Protein 3BKS (pdb70)

CATH classification: 3.30.1050.10

Foldseek 3Di:
DFLLVVLQVVLLVVLVPDDLPDDDQFAKEKEFEDDPPDGDWIWICGRNVSDIGTDDHPDCADPVGHNVRHAKYKYAYRVVVSCCSVVVDAPVVCVVVVGMDMDHDPVSRVVVSVVVVVD

Organism: Aedes aegypti (NCBI:txid7159)

Solvent-accessible surface area: 6962 Å² total; per-residue (Å²): 135,12,82,1,62,127,24,39,122,111,18,71,100,52,22,65,150,41,89,125,102,181,74,103,31,60,27,2,0,0,0,19,0,53,71,184,66,132,39,54,47,1,6,0,12,5,29,70,86,13,81,36,40,124,20,102,100,56,41,113,37,21,107,113,15,47,72,151,93,31,53,2,22,0,30,0,56,7,78,16,10,42,51,8,9,37,98,118,40,36,6,43,32,2,37,150,106,65,98,24,80,37,81,67,76,107,123,5,0,61,39,17,23,102,94,36,167,129,128

Radius of gyration: 13.43 Å; Cα contacts (8 Å, |Δi|>4): 173; chains: 1; bounding box: 34×27×31 Å

InterPro domains:
  IPR003033 SCP2 sterol-binding domain [PF02036] (29-108)
  IPR036527 SCP2 sterol-binding domain superfami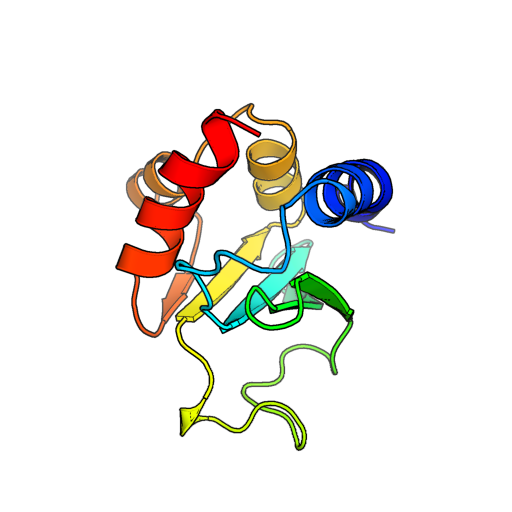ly [G3DSA:3.30.1050.10] (1-120)
  IPR036527 SCP2 sterol-binding domain superfamily [SSF55718] (2-117)

Nearest PDB structures (foldseek):
  3bks-assembly1_A  TM=1.008E+00  e=5.368E-24  Aedes aegypti
  8af2-assembly2_B  TM=8.128E-01  e=1.153E-07  Homo sapiens
  2ksi-assembly1_A  TM=8.494E-01  e=2.513E-07  Aedes aegypti
  2c0l-assembly1_B  TM=7.873E-01  e=2.604E-06  Homo sapiens
  3cnu-assembly1_A-2  TM=6.046E-01  e=5.354E-04  Archaeoglobus fulgidus DSM 4304

Structure (mmCIF, N/CA/C/O backbone):
data_3BKS
#
_entry.id   3BKS
#
_cell.length_a   63.3
_cell.length_b   63.3
_cell.length_c   68.4
_cell.angle_alpha   90.000
_cell.angle_beta   90.000
_cell.angle_gamma   120.000
#
_symmetry.space_group_name_H-M   'P 32 2 1'
#
loop_
_entity.id
_entity.type
_entity.pdbx_description
1 polymer 'Sterol Carrier Protein-2 like-3'
2 non-polymer 'PALMITIC ACID'
3 water water
#
loop_
_atom_site.group_PDB
_atom_site.id
_atom_site.type_symbol
_atom_site.label_atom_id
_atom_site.label_alt_id
_atom_site.label_comp_id
_atom_site.label_asym_id
_atom_site.label_entity_id
_atom_site.label_seq_id
_atom_site.pdbx_PDB_ins_code
_atom_site.Cartn_x
_atom_site.Cartn_y
_atom_site.Cartn_z
_atom_site.occupancy
_atom_site.B_iso_or_equiv
_atom_site.auth_seq_id
_atom_site.auth_comp_id
_atom_site.auth_asym_id
_atom_site.auth_atom_id
_atom_site.pdbx_PDB_model_num
ATOM 1 N N . ALA A 1 8 ? 12.238 2.205 -15.400 1.00 41.30 2 ALA A N 1
ATOM 2 C CA . ALA A 1 8 ? 13.534 2.206 -16.161 1.00 39.84 2 ALA A CA 1
ATOM 3 C C . ALA A 1 8 ? 14.010 3.623 -16.532 1.00 37.58 2 ALA A C 1
ATOM 4 O O . ALA A 1 8 ? 13.452 4.283 -17.438 1.00 39.31 2 ALA A O 1
ATOM 6 N N . LEU A 1 9 ? 15.063 4.062 -15.847 1.00 31.85 3 LEU A N 1
ATOM 7 C CA . LEU A 1 9 ? 15.574 5.416 -15.991 1.00 26.10 3 LEU A CA 1
ATOM 8 C C . LEU A 1 9 ? 16.916 5.401 -16.694 1.00 22.59 3 LEU A C 1
ATOM 9 O O . LEU A 1 9 ? 17.672 4.445 -16.555 1.00 21.47 3 LEU A O 1
ATOM 14 N N . LYS A 1 10 ? 17.211 6.449 -17.456 1.00 19.01 4 LYS A N 1
ATOM 15 C CA . LYS A 1 10 ? 18.549 6.630 -17.997 1.00 17.61 4 LYS A CA 1
ATOM 16 C C . LYS A 1 10 ? 19.566 6.633 -16.871 1.00 16.34 4 LYS A C 1
ATOM 17 O O . LYS A 1 10 ? 20.647 6.077 -17.010 1.00 14.17 4 LYS A O 1
ATOM 23 N N . THR A 1 11 ? 19.210 7.269 -15.754 1.00 14.38 5 THR A N 1
ATOM 24 C CA . THR A 1 11 ? 20.080 7.343 -14.588 1.00 14.61 5 THR A CA 1
ATOM 25 C C . THR A 1 11 ? 20.561 5.955 -14.114 1.00 15.55 5 THR A C 1
ATOM 26 O O . THR A 1 11 ? 21.680 5.817 -13.622 1.00 14.66 5 THR A O 1
ATOM 30 N N . ASP A 1 12 ? 19.716 4.932 -14.249 1.00 17.08 6 ASP A N 1
ATOM 31 C CA . ASP A 1 12 ? 20.106 3.559 -13.881 1.00 18.86 6 ASP A CA 1
ATOM 32 C C . ASP A 1 12 ? 21.340 3.071 -14.630 1.00 18.81 6 ASP A C 1
ATOM 33 O O . ASP A 1 12 ? 22.092 2.230 -14.137 1.00 19.12 6 ASP A O 1
ATOM 38 N N . GLN A 1 13 ? 21.540 3.606 -15.822 1.00 18.61 7 GLN A N 1
ATOM 39 C CA . GLN A 1 13 ? 22.620 3.189 -16.699 1.00 20.47 7 GLN A CA 1
ATOM 40 C C . GLN A 1 13 ? 23.984 3.677 -16.230 1.00 19.58 7 GLN A C 1
ATOM 41 O O . GLN A 1 13 ? 25.010 3.167 -16.686 1.00 19.53 7 GLN A O 1
ATOM 47 N N . ILE A 1 14 ? 23.989 4.684 -15.356 1.00 17.31 8 ILE A N 1
ATOM 48 C CA . ILE A 1 14 ? 25.223 5.359 -14.949 1.00 15.99 8 ILE A CA 1
ATOM 49 C C . ILE A 1 14 ? 25.538 5.157 -13.446 1.00 14.94 8 ILE A C 1
ATOM 50 O O . ILE A 1 14 ? 26.604 5.510 -12.996 1.00 13.91 8 ILE A O 1
ATOM 55 N N . LEU A 1 15 ? 24.627 4.564 -12.684 1.00 15.00 9 LEU A N 1
ATOM 56 C CA . LEU A 1 15 ? 24.861 4.389 -11.247 1.00 17.05 9 LEU A CA 1
ATOM 57 C C . LEU A 1 15 ? 26.132 3.605 -10.893 1.00 16.95 9 LEU A C 1
ATOM 58 O O . LEU A 1 15 ? 26.860 3.999 -9.996 1.00 15.88 9 LEU A O 1
ATOM 63 N N . ASP A 1 16 ? 26.415 2.518 -11.610 1.00 15.90 10 ASP A N 1
ATOM 64 C CA . ASP A 1 16 ? 27.632 1.762 -11.357 1.00 15.72 10 ASP A CA 1
ATOM 65 C C . ASP A 1 16 ? 28.897 2.620 -11.470 1.00 14.81 10 ASP A C 1
ATOM 66 O O . ASP A 1 16 ? 29.799 2.509 -10.639 1.00 13.79 10 ASP A O 1
ATOM 71 N N . LYS A 1 17 ? 28.983 3.454 -12.504 1.00 13.27 11 LYS A N 1
ATOM 72 C CA . LYS A 1 17 ? 30.169 4.286 -12.707 1.00 13.16 11 LYS A CA 1
ATOM 73 C C . LYS A 1 17 ? 30.310 5.324 -11.587 1.00 12.71 11 LYS A C 1
ATOM 74 O O . LYS A 1 17 ? 31.420 5.655 -11.181 1.00 12.46 11 LYS A O 1
ATOM 80 N N . LEU A 1 18 ? 29.189 5.847 -11.098 1.00 12.02 12 LEU A N 1
ATOM 81 C CA . LEU A 1 18 ? 29.233 6.815 -9.992 1.00 11.63 12 LEU A CA 1
ATOM 82 C C . LEU A 1 18 ? 29.680 6.102 -8.707 1.00 11.35 12 LEU A C 1
ATOM 83 O O . LEU A 1 18 ? 30.477 6.647 -7.952 1.00 11.95 12 LEU A O 1
ATOM 88 N N . ASN A 1 19 ? 29.168 4.891 -8.462 1.00 10.24 13 ASN A N 1
ATOM 89 C CA . ASN A 1 19 ? 29.606 4.110 -7.311 1.00 11.70 13 ASN A CA 1
ATOM 90 C C . ASN A 1 19 ? 31.075 3.798 -7.351 1.00 12.58 13 ASN A C 1
ATOM 91 O O . ASN A 1 19 ? 31.750 3.768 -6.325 1.00 13.02 13 ASN A O 1
ATOM 96 N N . GLU A 1 20 ? 31.584 3.612 -8.561 1.00 12.54 14 GLU A N 1
ATOM 97 C CA . GLU A 1 20 ? 32.997 3.408 -8.779 1.00 13.16 14 GLU A CA 1
ATOM 98 C C . GLU A 1 20 ? 33.822 4.594 -8.329 1.00 12.51 14 GLU A C 1
ATOM 99 O O . GLU A 1 20 ? 34.865 4.461 -7.656 1.00 10.76 14 GLU A O 1
ATOM 105 N N . LYS A 1 21 ? 33.379 5.776 -8.731 1.00 11.52 15 LYS A N 1
ATOM 106 C CA . LYS A 1 21 ? 34.111 6.989 -8.382 1.00 11.11 15 LYS A CA 1
ATOM 107 C C . LYS A 1 21 ? 34.047 7.218 -6.864 1.00 11.23 15 LYS A C 1
ATOM 108 O O . LYS A 1 21 ? 35.038 7.583 -6.264 1.00 11.30 15 LYS A O 1
ATOM 114 N N . LEU A 1 22 ? 32.876 7.019 -6.251 1.00 10.78 16 LEU A N 1
ATOM 115 C CA . LEU A 1 22 ? 32.756 7.112 -4.768 1.00 11.14 16 LEU A CA 1
ATOM 116 C C . LEU A 1 22 ? 33.694 6.178 -3.992 1.00 11.84 16 LEU A C 1
ATOM 117 O O . LEU A 1 22 ? 34.264 6.557 -2.962 1.00 11.88 16 LEU A O 1
ATOM 122 N N . ALA A 1 23 ? 33.819 4.948 -4.470 1.00 11.44 17 ALA A N 1
ATOM 123 C CA . ALA A 1 23 ? 34.700 3.968 -3.857 1.00 12.44 17 ALA A CA 1
ATOM 124 C C . ALA A 1 23 ? 36.160 4.392 -3.848 1.00 12.78 17 ALA A C 1
ATOM 125 O O . ALA A 1 23 ? 36.935 3.914 -3.020 1.00 11.48 17 ALA A O 1
ATOM 127 N N . GLN A 1 24 ? 36.545 5.289 -4.758 1.00 13.19 18 GLN A N 1
ATOM 128 C CA . GLN A 1 24 ? 37.942 5.702 -4.865 1.00 14.70 18 GLN A CA 1
ATOM 129 C C . GLN A 1 24 ? 38.292 6.939 -4.056 1.00 16.44 18 GLN A C 1
ATOM 130 O O . GLN A 1 24 ? 39.462 7.320 -3.978 1.00 15.96 18 GLN A O 1
ATOM 136 N N . VAL A 1 25 ? 37.283 7.555 -3.436 1.00 16.42 19 VAL A N 1
ATOM 137 C CA . VAL A 1 25 ? 37.511 8.724 -2.581 1.00 15.55 19 VAL A CA 1
ATOM 138 C C . VAL A 1 25 ? 38.213 8.281 -1.294 1.00 17.76 19 VAL A C 1
ATOM 139 O O . VAL A 1 25 ? 37.795 7.323 -0.645 1.00 17.30 19 VAL A O 1
ATOM 143 N N . ASP A 1 26 ? 39.284 8.983 -0.934 1.00 19.72 20 ASP A N 1
ATOM 144 C CA . ASP A 1 26 ? 39.992 8.730 0.318 1.00 22.51 20 ASP A CA 1
ATOM 145 C C . ASP A 1 26 ? 39.083 9.026 1.514 1.00 23.47 20 ASP A C 1
ATOM 146 O O . ASP A 1 26 ? 38.540 10.114 1.614 1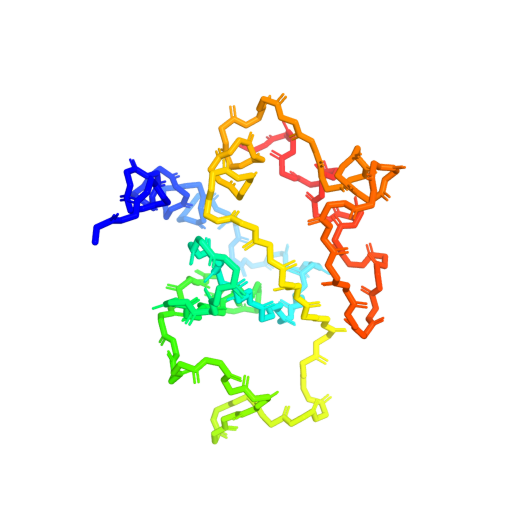.00 24.43 20 ASP A O 1
ATOM 151 N N . ARG A 1 27 ? 38.928 8.061 2.415 1.00 24.19 21 ARG A N 1
ATOM 152 C CA . ARG A 1 27 ? 37.980 8.181 3.525 1.00 25.93 21 ARG A CA 1
ATOM 153 C C . ARG A 1 27 ? 38.469 8.944 4.753 1.00 26.67 21 ARG A C 1
ATOM 154 O O . ARG A 1 27 ? 37.657 9.337 5.597 1.00 27.05 21 ARG A O 1
ATOM 162 N N . SER A 1 28 ? 39.775 9.146 4.873 1.00 27.05 22 SER A N 1
ATOM 163 C CA . SER A 1 28 ? 40.308 9.719 6.107 1.00 27.87 22 SER A CA 1
ATOM 164 C C . SER A 1 28 ? 40.648 11.216 6.042 1.00 27.46 22 SER A C 1
ATOM 165 O O . SER A 1 28 ? 41.085 11.797 7.040 1.00 29.13 22 SER A O 1
ATOM 168 N N . LYS A 1 29 ? 40.464 11.836 4.884 1.00 25.51 23 LYS A N 1
ATOM 169 C CA . LYS A 1 29 ? 40.641 13.278 4.778 1.00 24.65 23 LYS A CA 1
ATOM 170 C C . LYS A 1 29 ? 39.392 13.912 4.161 1.00 22.51 23 LYS A C 1
ATOM 171 O O . LYS A 1 29 ? 39.420 14.333 3.001 1.00 23.03 23 LYS A O 1
ATOM 177 N N . ARG A 1 30 ? 38.315 13.983 4.946 1.00 19.63 24 ARG A N 1
ATOM 178 C CA . ARG A 1 30 ? 36.995 14.415 4.459 1.00 17.52 24 ARG A CA 1
ATOM 179 C C . ARG A 1 30 ? 36.781 15.912 4.610 1.00 17.03 24 ARG A C 1
ATOM 180 O O . ARG A 1 30 ? 36.982 16.472 5.690 1.00 18.66 24 ARG A O 1
ATOM 188 N N . SER A 1 31 ? 36.369 16.571 3.539 1.00 15.23 25 SER A N 1
ATOM 189 C CA . SER A 1 31 ? 36.067 17.995 3.636 1.00 15.28 25 SER A CA 1
ATOM 190 C C . SER A 1 31 ? 34.690 18.395 3.070 1.00 13.68 25 SER A C 1
ATOM 191 O O . SER A 1 31 ? 34.130 19.390 3.488 1.00 15.06 25 SER A O 1
ATOM 194 N N . PHE A 1 32 ? 34.132 17.602 2.160 1.00 10.86 26 PHE A N 1
ATOM 195 C CA . PHE A 1 32 ? 32.888 17.953 1.490 1.00 9.65 26 PHE A CA 1
ATOM 196 C C . PHE A 1 32 ? 31.897 16.878 1.857 1.00 8.57 26 PHE A C 1
ATOM 197 O O . PHE A 1 32 ? 31.959 15.764 1.330 1.00 8.70 26 PHE A O 1
ATOM 205 N N . THR A 1 33 ? 31.012 17.180 2.806 1.00 6.85 27 THR A N 1
ATOM 206 C CA . THR A 1 33 ? 30.229 16.145 3.450 1.00 5.55 27 THR A CA 1
ATOM 207 C C . THR A 1 33 ? 28.713 16.430 3.411 1.00 6.84 27 THR A C 1
ATOM 208 O O . THR A 1 33 ? 27.974 15.964 4.266 1.00 6.91 27 THR A O 1
ATOM 212 N N . VAL A 1 34 ? 28.258 17.180 2.413 1.00 7.29 28 VAL A N 1
ATOM 213 C CA . VAL A 1 34 ? 26.842 17.533 2.299 1.00 7.59 28 VAL A CA 1
ATOM 214 C C . VAL A 1 34 ? 25.938 16.327 2.021 1.00 8.34 28 VAL A C 1
ATOM 215 O O . VAL A 1 34 ? 26.385 15.270 1.522 1.00 7.01 28 VAL A O 1
ATOM 219 N N . ILE A 1 35 ? 24.663 16.482 2.395 1.00 8.66 29 ILE A N 1
ATOM 220 C CA . ILE A 1 35 ? 23.617 15.505 2.122 1.00 8.15 29 ILE A CA 1
ATOM 221 C C . ILE A 1 35 ? 22.680 16.182 1.108 1.00 9.54 29 ILE A C 1
ATOM 222 O O . ILE A 1 35 ? 22.103 17.232 1.405 1.00 7.78 29 ILE A O 1
ATOM 227 N N . LEU A 1 36 ? 22.553 15.598 -0.086 1.00 8.83 30 LEU A N 1
ATOM 228 C CA . LEU A 1 36 ? 21.730 16.177 -1.147 1.00 9.28 30 LEU A CA 1
ATOM 229 C C . LEU A 1 36 ? 20.612 15.220 -1.546 1.00 10.36 30 LEU A C 1
ATOM 230 O O . LEU A 1 36 ? 20.869 14.037 -1.814 1.00 10.81 30 LEU A O 1
ATOM 235 N N . PHE A 1 37 ? 19.372 15.716 -1.559 1.00 9.11 31 PHE A N 1
ATOM 236 C CA . PHE A 1 37 ? 18.235 14.892 -2.019 1.00 9.09 31 PHE A CA 1
ATOM 237 C C . PHE A 1 37 ? 18.045 15.159 -3.518 1.00 8.74 31 PHE A C 1
ATOM 238 O O . PHE A 1 37 ? 18.092 16.298 -3.957 1.00 8.57 31 PHE A O 1
ATOM 246 N N . VAL A 1 38 ? 17.844 14.112 -4.304 1.00 8.34 32 VAL A N 1
ATOM 247 C CA . VAL A 1 38 ? 17.655 14.283 -5.738 1.00 9.59 32 VAL A CA 1
ATOM 248 C C . VAL A 1 38 ? 16.315 13.640 -6.138 1.00 10.20 32 VAL A C 1
ATOM 249 O O . VAL A 1 38 ? 16.116 12.457 -5.937 1.00 9.38 32 VAL A O 1
ATOM 253 N N . HIS A 1 39 ? 15.414 14.433 -6.711 1.00 8.66 33 HIS A N 1
ATOM 254 C CA . HIS A 1 39 ? 14.106 13.931 -7.115 1.00 8.51 33 HIS A CA 1
ATOM 255 C C . HIS A 1 39 ? 14.045 13.896 -8.632 1.00 8.63 33 HIS A C 1
ATOM 256 O O . HIS A 1 39 ? 14.091 14.927 -9.287 1.00 8.15 33 HIS A O 1
ATOM 263 N N . LEU A 1 40 ? 14.020 12.694 -9.180 1.00 8.74 34 LEU A N 1
ATOM 264 C CA . LEU A 1 40 ? 14.133 12.509 -10.618 1.00 9.94 34 LEU A CA 1
ATOM 265 C C . LEU A 1 40 ? 12.770 12.499 -11.289 1.00 10.09 34 LEU A C 1
ATOM 266 O O . LEU A 1 40 ? 11.888 11.736 -10.898 1.00 9.40 34 LEU A O 1
ATOM 271 N N . ARG A 1 41 ? 12.624 13.316 -12.330 1.00 11.01 35 ARG A N 1
ATOM 272 C CA . ARG A 1 41 ? 11.348 13.423 -13.064 1.00 11.53 35 ARG A CA 1
ATOM 273 C C . ARG A 1 41 ? 11.350 12.644 -14.381 1.00 12.85 35 ARG A C 1
ATOM 274 O O . ARG A 1 41 ? 12.366 12.571 -15.079 1.00 10.65 35 ARG A O 1
ATOM 282 N N . GLN A 1 42 ? 10.188 12.091 -14.721 1.00 13.63 36 GLN A N 1
ATOM 283 C CA . GLN A 1 42 ? 9.883 11.636 -16.075 1.00 15.92 36 GLN A CA 1
ATOM 284 C C . GLN A 1 42 ? 8.495 12.154 -16.412 1.00 16.55 36 GLN A C 1
ATOM 285 O O . GLN A 1 42 ? 7.557 11.980 -15.636 1.00 15.30 36 GLN A O 1
ATOM 291 N N . GLU A 1 43 ? 8.383 12.818 -17.553 1.00 18.19 37 GLU A N 1
ATOM 292 C CA . GLU A 1 43 ? 7.126 13.408 -18.005 1.00 20.54 37 GLU A CA 1
ATOM 293 C C . GLU A 1 43 ? 6.486 14.307 -16.956 1.00 19.28 37 GLU A C 1
ATOM 294 O O . GLU A 1 43 ? 5.273 14.327 -16.798 1.00 19.40 37 GLU A O 1
ATOM 300 N N . GLY A 1 44 ? 7.317 15.041 -16.227 1.00 17.98 38 GLY A N 1
ATOM 301 C CA . GLY A 1 44 ? 6.817 16.057 -15.320 1.00 15.79 38 GLY A CA 1
ATOM 302 C C . GLY A 1 44 ? 6.428 15.615 -13.926 1.00 14.94 38 GLY A C 1
ATOM 303 O O . GLY A 1 44 ? 6.015 16.446 -13.119 1.00 16.88 38 GLY A O 1
ATOM 304 N N . LYS A 1 45 ? 6.549 14.331 -13.620 1.00 13.59 39 LYS A N 1
ATOM 305 C CA . LYS A 1 45 ? 6.295 13.868 -12.254 1.00 14.01 39 LYS A CA 1
ATOM 306 C C . LYS A 1 45 ? 7.514 13.189 -11.664 1.00 11.56 39 LYS A C 1
ATOM 307 O O . LYS A 1 45 ? 8.307 12.589 -12.396 1.00 9.75 39 LYS A O 1
ATOM 313 N N . VAL A 1 46 ? 7.658 13.259 -10.343 1.00 9.29 40 VAL A N 1
ATOM 314 C CA . VAL A 1 46 ? 8.796 12.622 -9.711 1.00 9.27 40 VAL A CA 1
ATOM 315 C C . VAL A 1 46 ? 8.563 11.113 -9.771 1.00 9.06 40 VAL A C 1
ATOM 316 O O . VAL A 1 46 ? 7.508 10.645 -9.358 1.00 8.45 40 VAL A O 1
ATOM 320 N N . VAL A 1 47 ? 9.521 10.363 -10.300 1.00 7.99 41 VAL A N 1
ATOM 321 C CA . VAL A 1 47 ? 9.383 8.902 -10.392 1.00 8.08 41 VAL A CA 1
ATOM 322 C C . VAL A 1 47 ? 10.404 8.136 -9.562 1.00 9.38 41 VAL A C 1
ATOM 323 O O . VAL A 1 47 ? 10.207 6.966 -9.304 1.00 8.58 41 VAL A O 1
ATOM 327 N N . ARG A 1 48 ? 11.502 8.790 -9.157 1.00 8.70 42 ARG A N 1
ATOM 328 C CA . ARG A 1 48 ? 12.432 8.171 -8.222 1.00 9.28 42 ARG A CA 1
ATOM 329 C C . ARG A 1 48 ? 13.135 9.220 -7.395 1.00 8.81 42 ARG A C 1
ATOM 330 O O . ARG A 1 48 ? 13.459 10.294 -7.908 1.00 11.08 42 ARG A O 1
ATOM 338 N N . SER A 1 49 ? 13.392 8.932 -6.124 1.00 7.93 43 SER A N 1
ATOM 339 C CA . SER A 1 49 ? 14.194 9.847 -5.317 1.00 7.05 43 SER A CA 1
ATOM 340 C C . SER A 1 49 ? 15.424 9.116 -4.748 1.00 8.13 43 SER A C 1
ATOM 341 O O . SER A 1 49 ? 15.307 7.955 -4.336 1.00 6.77 43 SER A O 1
ATOM 344 N N . VAL A 1 50 ? 16.597 9.775 -4.770 1.00 6.22 44 VAL A N 1
ATOM 345 C CA . VAL A 1 50 ? 17.809 9.199 -4.217 1.00 7.82 44 VAL A CA 1
ATOM 346 C C . VAL A 1 50 ? 18.486 10.245 -3.329 1.00 8.84 44 VAL A C 1
ATOM 347 O O . VAL A 1 50 ? 18.241 11.475 -3.475 1.00 8.95 44 VAL A O 1
ATOM 351 N N . VAL A 1 51 ? 19.298 9.767 -2.392 1.00 8.03 45 VAL A N 1
ATOM 352 C CA . VAL A 1 51 ? 20.131 10.657 -1.595 1.00 8.38 45 VAL A CA 1
ATOM 353 C C . VAL A 1 51 ? 21.558 10.502 -2.065 1.00 9.38 45 VAL A C 1
ATOM 354 O O . VAL A 1 51 ? 22.055 9.362 -2.217 1.00 7.48 45 VAL A O 1
ATOM 361 N N . LEU A 1 52 ? 22.215 11.636 -2.316 1.00 7.20 46 LEU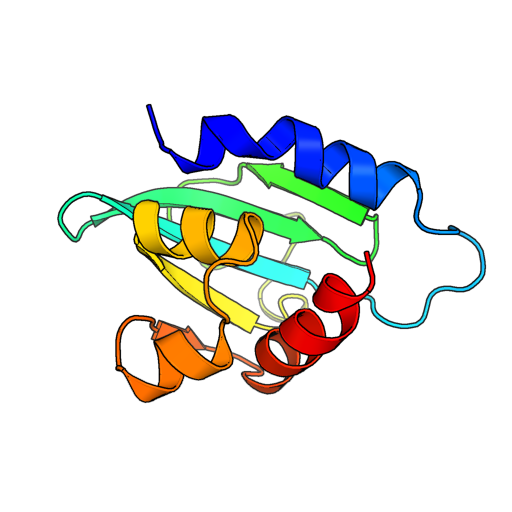 A N 1
ATOM 362 C CA . LEU A 1 52 ? 23.666 11.642 -2.491 1.00 8.27 46 LEU A CA 1
ATOM 363 C C . LEU A 1 52 ? 24.266 11.978 -1.131 1.00 8.10 46 LEU A C 1
ATOM 364 O O . LEU A 1 52 ? 24.175 13.111 -0.678 1.00 8.74 46 LEU A O 1
ATOM 369 N N . ASP A 1 53 ? 24.846 10.980 -0.469 1.00 7.97 47 ASP A N 1
ATOM 370 C CA . ASP A 1 53 ? 25.295 11.145 0.895 1.00 7.96 47 ASP A CA 1
ATOM 371 C C . ASP A 1 53 ? 26.820 11.249 0.865 1.00 8.92 47 ASP A C 1
ATOM 372 O O . ASP A 1 53 ? 27.512 10.242 0.772 1.00 8.03 47 ASP A O 1
ATOM 377 N N . PHE A 1 54 ? 27.347 12.468 0.911 1.00 8.88 48 PHE A N 1
ATOM 378 C CA . PHE A 1 54 ? 28.789 12.654 0.898 1.00 10.09 48 PHE A CA 1
ATOM 379 C C . PHE A 1 54 ? 29.467 12.511 2.271 1.00 10.95 48 PHE A C 1
ATOM 380 O O . PHE A 1 54 ? 30.694 12.505 2.368 1.00 12.29 48 PHE A O 1
ATOM 388 N N . ASN A 1 55 ? 28.677 12.348 3.318 1.00 11.32 49 ASN A N 1
ATOM 389 C CA . ASN A 1 55 ? 29.254 11.990 4.603 1.00 12.05 49 ASN A CA 1
ATOM 390 C C . ASN A 1 55 ? 29.727 10.525 4.597 1.00 12.09 49 ASN A C 1
ATOM 391 O O . ASN A 1 55 ? 30.899 10.234 4.844 1.00 11.86 49 ASN A O 1
ATOM 396 N N . ASP A 1 56 ? 28.817 9.613 4.272 1.00 12.63 50 ASP A N 1
ATOM 397 C CA . ASP A 1 56 ? 29.126 8.180 4.177 1.00 12.27 50 ASP A CA 1
ATOM 398 C C . ASP A 1 56 ? 29.583 7.754 2.779 1.00 11.92 50 ASP A C 1
ATOM 399 O O . ASP A 1 56 ? 29.964 6.598 2.573 1.00 11.54 50 ASP A O 1
ATOM 404 N N . LEU A 1 57 ? 29.504 8.665 1.820 1.00 9.87 51 LEU A N 1
ATOM 405 C CA . LEU A 1 57 ? 29.923 8.393 0.450 1.00 10.88 51 LEU A CA 1
ATOM 406 C C . LEU A 1 57 ? 29.109 7.259 -0.164 1.00 11.75 51 LEU A C 1
ATOM 407 O O . LEU A 1 57 ? 29.636 6.189 -0.539 1.00 9.30 51 LEU A O 1
ATOM 412 N N . LYS A 1 58 ? 27.817 7.504 -0.292 1.00 11.25 52 LYS A N 1
ATOM 413 C CA . LYS A 1 58 ? 26.947 6.513 -0.889 1.00 12.38 52 LYS A CA 1
ATOM 414 C C . LYS A 1 58 ? 25.766 7.196 -1.558 1.00 10.86 52 LYS A C 1
ATOM 415 O O . LYS A 1 58 ? 25.393 8.315 -1.227 1.00 8.60 52 LYS A O 1
ATOM 421 N N . ILE A 1 59 ? 25.184 6.494 -2.501 1.00 10.71 53 ILE A N 1
ATOM 422 C CA . ILE A 1 59 ? 23.983 6.944 -3.153 1.00 11.96 53 ILE A CA 1
ATOM 423 C C . ILE A 1 59 ? 22.972 5.876 -2.805 1.00 13.22 53 ILE A C 1
ATOM 424 O O . ILE A 1 59 ? 23.238 4.682 -2.995 1.00 12.63 53 ILE A O 1
ATOM 429 N N . SER A 1 60 ? 21.836 6.272 -2.252 1.00 12.65 54 SER A N 1
ATOM 430 C CA . SER A 1 60 ? 20.822 5.276 -1.969 1.00 14.60 54 SER A CA 1
ATOM 431 C C . SER A 1 60 ? 19.411 5.770 -2.300 1.00 14.73 54 SER A C 1
ATOM 432 O O . SER A 1 60 ? 19.129 6.968 -2.257 1.00 13.40 54 SER A O 1
ATOM 435 N N . GLU A 1 61 ? 18.551 4.845 -2.706 1.00 14.18 55 GLU A N 1
ATOM 436 C CA . GLU A 1 61 ? 17.186 5.185 -3.013 1.00 15.37 55 GLU A CA 1
ATOM 437 C C . GLU A 1 61 ? 16.417 5.496 -1.728 1.00 14.46 55 GLU A C 1
ATOM 438 O O . GLU A 1 61 ? 16.638 4.857 -0.705 1.00 13.25 55 GLU A O 1
ATOM 444 N N . ILE A 1 62 ? 15.533 6.493 -1.773 1.00 11.83 56 ILE A N 1
ATOM 445 C CA . ILE A 1 62 ? 14.680 6.792 -0.630 1.00 10.65 56 ILE A CA 1
ATOM 446 C C . ILE A 1 62 ? 13.232 6.762 -1.052 1.00 10.47 56 ILE A C 1
ATOM 447 O O . ILE A 1 62 ? 12.935 6.579 -2.229 1.00 10.99 56 ILE A O 1
ATOM 452 N N . GLU A 1 63 ? 12.334 6.947 -0.091 1.00 10.99 57 GLU A N 1
ATOM 453 C CA . GLU A 1 63 ? 10.929 6.950 -0.384 1.00 12.48 57 GLU A CA 1
ATOM 454 C C . GLU A 1 63 ? 10.648 8.024 -1.430 1.00 12.23 57 GLU A C 1
ATOM 455 O O . GLU A 1 63 ? 11.274 9.087 -1.449 1.00 12.43 57 GLU A O 1
ATOM 466 N N . LEU A 1 64 ? 9.713 7.738 -2.313 1.00 12.23 58 LEU A N 1
ATOM 467 C CA . LEU A 1 64 ? 9.439 8.598 -3.454 1.00 12.96 58 LEU A CA 1
ATOM 468 C C . LEU A 1 64 ? 9.000 10.023 -3.097 1.00 13.05 58 LEU A C 1
ATOM 469 O O . LEU A 1 64 ? 7.987 10.233 -2.423 1.00 12.52 58 LEU A O 1
ATOM 474 N N . ALA A 1 65 ? 9.764 10.997 -3.574 1.00 11.75 59 ALA A N 1
ATOM 475 C CA . ALA A 1 65 ? 9.395 12.390 -3.463 1.00 12.05 59 ALA A CA 1
ATOM 476 C C . ALA A 1 65 ? 9.425 12.974 -2.050 1.00 12.09 59 ALA A C 1
ATOM 477 O O . ALA A 1 65 ? 8.951 14.105 -1.861 1.00 13.22 59 ALA A O 1
ATOM 479 N N . VAL A 1 66 ? 10.001 12.269 -1.077 1.00 10.50 60 VAL A N 1
ATOM 480 C CA . VAL A 1 66 ? 9.890 12.739 0.308 1.00 11.39 60 VAL A CA 1
ATOM 481 C C . VAL A 1 66 ? 10.852 13.857 0.654 1.00 11.14 60 VAL A C 1
ATOM 482 O O . VAL A 1 66 ? 11.966 13.964 0.116 1.00 11.11 60 VAL A O 1
ATOM 486 N N . THR A 1 67 ? 10.426 14.666 1.606 1.00 11.10 61 THR A N 1
ATOM 487 C CA . THR A 1 67 ? 11.151 15.870 1.993 1.00 12.78 61 THR A CA 1
ATOM 488 C C . THR A 1 67 ? 12.250 15.579 3.031 1.00 13.25 61 THR A C 1
ATOM 489 O O . THR A 1 67 ? 13.209 16.311 3.122 1.00 13.62 61 THR A O 1
ATOM 493 N N . SER A 1 68 ? 12.095 14.503 3.797 1.00 12.35 62 SER A N 1
ATOM 494 C CA . SER A 1 68 ? 13.051 14.109 4.829 1.00 13.10 62 SER A CA 1
ATOM 495 C C . SER A 1 68 ? 12.664 12.680 5.226 1.00 13.22 62 SER A C 1
ATOM 496 O O . SER A 1 68 ? 11.582 12.213 4.859 1.00 11.02 62 SER A O 1
ATOM 499 N N . THR A 1 69 ? 13.560 11.984 5.920 1.00 12.66 63 THR A N 1
ATOM 500 C CA . THR A 1 69 ? 13.334 10.605 6.323 1.00 13.14 63 THR A CA 1
ATOM 501 C C . THR A 1 69 ? 13.816 10.455 7.772 1.00 14.44 63 THR A C 1
ATOM 502 O O . THR A 1 69 ? 14.356 11.387 8.356 1.00 12.68 63 THR A O 1
ATOM 506 N N . ALA A 1 70 ? 13.639 9.269 8.350 1.00 16.31 64 ALA A N 1
ATOM 507 C CA . ALA A 1 70 ? 14.103 9.052 9.718 1.00 17.14 64 ALA A CA 1
ATOM 508 C C . ALA A 1 70 ? 15.612 9.193 9.782 1.00 16.78 64 ALA A C 1
ATOM 509 O O . ALA A 1 70 ? 16.125 9.758 10.750 1.00 17.79 64 ALA A O 1
ATOM 511 N N . ASP A 1 71 ? 16.324 8.692 8.767 1.00 15.78 65 ASP A N 1
ATOM 512 C CA . ASP A 1 71 ? 17.793 8.788 8.733 1.00 15.29 65 ASP A CA 1
ATOM 513 C C . ASP A 1 71 ? 18.278 10.192 8.373 1.00 13.72 65 ASP A C 1
ATOM 514 O O . ASP A 1 71 ? 19.350 10.616 8.802 1.00 12.64 65 ASP A O 1
ATOM 519 N N . TYR A 1 72 ? 17.512 10.910 7.548 1.00 10.42 66 TYR A N 1
ATOM 520 C CA . TYR A 1 72 ? 17.936 12.247 7.144 1.00 9.55 66 TYR A CA 1
ATOM 521 C C . TYR A 1 72 ? 16.823 13.220 7.463 1.00 10.40 66 TYR A C 1
ATOM 522 O O . TYR A 1 72 ? 16.044 13.538 6.594 1.00 10.50 66 TYR A O 1
ATOM 531 N N . PRO A 1 73 ? 16.726 13.680 8.720 1.00 11.01 67 PRO A N 1
ATOM 532 C CA . PRO A 1 73 ? 15.677 14.662 9.027 1.00 10.20 67 PRO A CA 1
ATOM 533 C C . PRO A 1 73 ? 15.932 16.020 8.368 1.00 8.23 67 PRO A C 1
ATOM 534 O O . PRO A 1 73 ? 17.055 16.293 7.932 1.00 7.53 67 PRO A O 1
ATOM 538 N N . ALA A 1 74 ? 14.917 16.877 8.357 1.00 5.41 68 ALA A N 1
ATOM 539 C CA . ALA A 1 74 ? 14.993 18.147 7.621 1.00 6.55 68 ALA A CA 1
ATOM 540 C C . ALA A 1 74 ? 16.245 18.928 7.931 1.00 4.51 68 ALA A C 1
ATOM 541 O O . ALA A 1 74 ? 16.885 19.454 7.026 1.00 4.57 68 ALA A O 1
ATOM 543 N N . GLU A 1 75 ? 16.602 19.026 9.206 1.00 5.13 69 GLU A N 1
ATOM 544 C CA . GLU A 1 75 ? 17.727 19.895 9.601 1.00 7.64 69 GLU A CA 1
ATOM 545 C C . GLU A 1 75 ? 19.088 19.380 9.110 1.00 7.37 69 GLU A C 1
ATOM 546 O O . GLU A 1 75 ? 20.104 20.091 9.118 1.00 6.10 69 GLU A O 1
ATOM 552 N N . ARG A 1 76 ? 19.095 18.141 8.653 1.00 8.58 70 ARG A N 1
ATOM 553 C CA . ARG A 1 76 ? 20.327 17.512 8.199 1.00 9.63 70 ARG A CA 1
ATOM 554 C C . ARG A 1 76 ? 20.529 17.652 6.663 1.00 9.74 70 ARG A C 1
ATOM 555 O O . ARG A 1 76 ? 21.646 17.535 6.158 1.00 10.70 70 ARG A O 1
ATOM 563 N N . ILE A 1 77 ? 19.458 17.901 5.922 1.00 7.68 71 ILE A N 1
ATOM 564 C CA . ILE A 1 77 ? 19.568 17.971 4.465 1.00 6.73 71 ILE A CA 1
ATOM 565 C C . ILE A 1 77 ? 20.094 19.327 4.016 1.00 7.88 71 ILE A C 1
ATOM 566 O O . ILE A 1 77 ? 19.526 20.367 4.354 1.00 8.94 71 ILE A O 1
ATOM 571 N N . ASP A 1 78 ? 21.169 19.316 3.232 1.00 6.40 72 ASP A N 1
ATOM 572 C CA . ASP A 1 78 ? 21.794 20.560 2.805 1.00 6.83 72 ASP A CA 1
ATOM 573 C C . ASP A 1 78 ? 21.103 21.226 1.617 1.00 7.07 72 ASP A C 1
ATOM 574 O O . ASP A 1 78 ? 20.980 22.443 1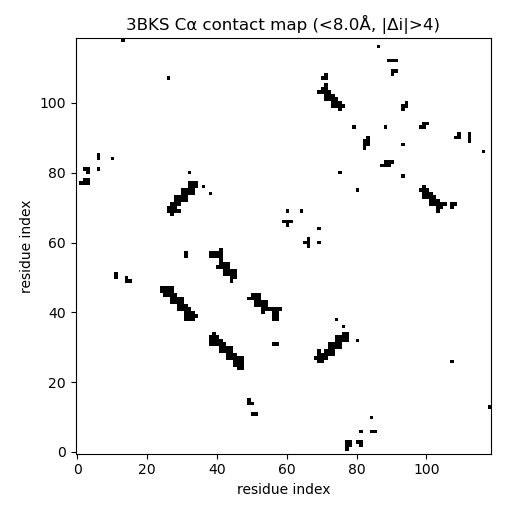.572 1.00 7.48 72 ASP A O 1
ATOM 579 N N . ALA A 1 79 ? 20.647 20.427 0.668 1.00 6.14 73 ALA A N 1
ATOM 580 C CA . ALA A 1 79 ? 19.984 20.973 -0.529 1.00 7.54 73 ALA A CA 1
ATOM 581 C C . ALA A 1 79 ? 19.223 19.851 -1.215 1.00 7.52 73 ALA A C 1
ATOM 582 O O . ALA A 1 79 ? 19.538 18.677 -1.008 1.00 7.57 73 ALA A O 1
ATOM 584 N N . SER A 1 80 ? 18.210 20.211 -1.993 1.00 7.86 74 SER A N 1
ATOM 585 C CA . SER A 1 80 ? 17.394 19.210 -2.720 1.00 9.33 74 SER A CA 1
ATOM 586 C C . SER A 1 80 ? 17.232 19.715 -4.143 1.00 9.10 74 SER A C 1
ATOM 587 O O . SER A 1 80 ? 17.126 20.923 -4.340 1.00 9.09 74 SER A O 1
ATOM 5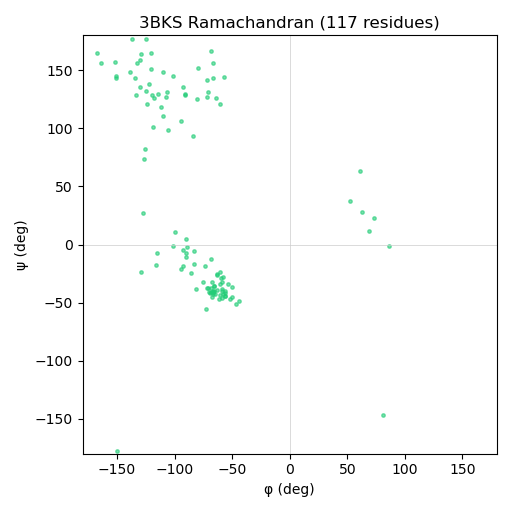90 N N . ILE A 1 81 ? 17.235 18.809 -5.123 1.00 8.39 75 ILE A N 1
ATOM 591 C CA . ILE A 1 81 ? 17.055 19.210 -6.509 1.00 7.75 75 ILE A CA 1
ATOM 592 C C . ILE A 1 81 ? 15.979 18.341 -7.156 1.00 7.97 75 ILE A C 1
ATOM 593 O O . ILE A 1 81 ? 15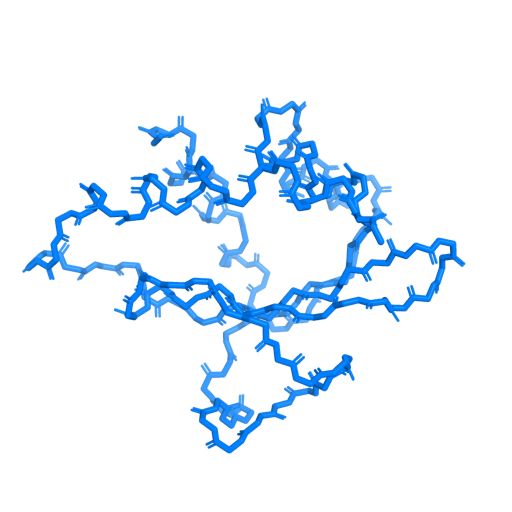.911 17.119 -6.938 1.00 6.71 75 ILE A O 1
ATOM 598 N N . THR A 1 82 ? 15.087 18.985 -7.904 1.00 6.35 76 THR A N 1
ATOM 599 C CA . THR A 1 82 ? 14.141 18.238 -8.721 1.00 6.92 76 THR A CA 1
ATOM 600 C C . THR A 1 82 ? 14.655 18.460 -10.126 1.00 7.15 76 THR A C 1
ATOM 601 O O . THR A 1 82 ? 14.895 19.615 -10.526 1.00 7.34 76 THR A O 1
ATOM 605 N N . ILE A 1 83 ? 14.871 17.362 -10.850 1.00 7.59 77 ILE A N 1
ATOM 606 C CA . ILE A 1 83 ? 15.594 17.395 -12.126 1.00 7.39 77 ILE A CA 1
ATOM 607 C C . ILE A 1 83 ? 15.066 16.257 -13.001 1.00 8.53 77 ILE A C 1
ATOM 608 O O . ILE A 1 83 ? 14.703 15.198 -12.465 1.00 10.30 77 ILE A O 1
ATOM 613 N N . ASP A 1 84 ? 14.986 16.458 -14.328 1.00 6.78 78 ASP A N 1
ATOM 614 C CA . ASP A 1 84 ? 14.551 15.376 -15.200 1.00 7.06 78 ASP A CA 1
ATOM 615 C C . ASP A 1 84 ? 15.596 14.282 -15.185 1.00 6.17 78 ASP A C 1
ATOM 616 O O . ASP A 1 84 ? 16.791 14.557 -15.145 1.00 6.66 78 ASP A O 1
ATOM 621 N N . ASP A 1 85 ? 15.142 13.052 -15.229 1.00 5.08 79 ASP A N 1
ATOM 622 C CA . ASP A 1 85 ? 16.025 11.890 -15.380 1.00 7.97 79 ASP A CA 1
ATOM 623 C C . ASP A 1 85 ? 17.096 12.123 -16.455 1.00 8.41 79 ASP A C 1
ATOM 624 O O . ASP A 1 85 ? 18.278 11.914 -16.205 1.00 7.36 79 ASP A O 1
ATOM 629 N N . ASN A 1 86 ? 16.704 12.597 -17.643 1.00 9.69 80 ASN A N 1
ATOM 630 C CA . ASN A 1 86 ? 17.685 12.741 -18.741 1.00 10.27 80 ASN A CA 1
ATOM 631 C C . ASN A 1 86 ? 18.737 13.770 -18.441 1.00 9.77 80 ASN A C 1
ATOM 632 O O . ASN A 1 86 ? 19.901 13.608 -18.827 1.00 11.32 80 ASN A O 1
ATOM 641 N N . ASP A 1 87 ? 18.339 14.842 -17.753 1.00 7.58 81 ASP A N 1
ATOM 642 C CA . ASP A 1 87 ? 19.268 15.912 -17.423 1.00 7.41 81 ASP A CA 1
ATOM 643 C C . ASP A 1 87 ? 20.266 15.466 -16.353 1.00 6.74 81 ASP A C 1
ATOM 644 O O . ASP A 1 87 ? 21.413 15.858 -16.381 1.00 7.81 81 ASP A O 1
ATOM 649 N N . PHE A 1 88 ? 19.803 14.675 -15.397 1.00 6.35 82 PHE A N 1
A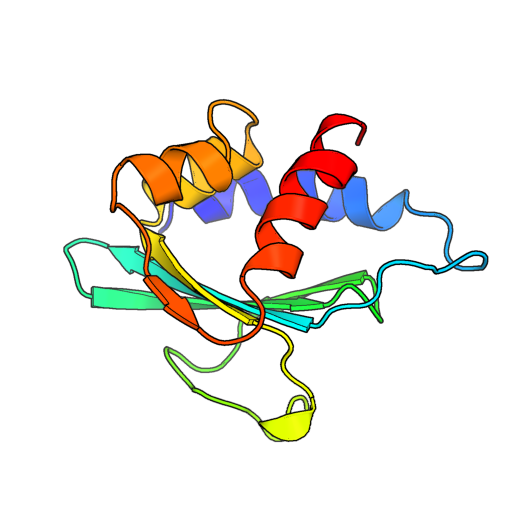TOM 650 C CA . PHE A 1 88 ? 20.690 14.153 -14.378 1.00 7.90 82 PHE A CA 1
ATOM 651 C C . PHE A 1 88 ? 21.713 13.207 -15.036 1.00 7.66 82 PHE A C 1
ATOM 652 O O . PHE A 1 88 ? 22.883 13.248 -14.734 1.00 8.33 82 PHE A O 1
ATOM 660 N N . TYR A 1 89 ? 21.253 12.369 -15.955 1.00 7.98 83 TYR A N 1
ATOM 661 C CA . TYR A 1 89 ? 22.171 11.502 -16.698 1.00 9.71 83 TYR A CA 1
ATOM 662 C C . TYR A 1 89 ? 23.226 12.323 -17.473 1.00 7.62 83 TYR A C 1
ATOM 663 O O . TYR A 1 89 ? 24.381 11.954 -17.528 1.00 7.31 83 TYR A O 1
ATOM 672 N N . LEU A 1 90 ? 22.837 13.461 -18.039 1.00 7.17 84 LEU A N 1
ATOM 673 C CA . LEU A 1 90 ? 23.796 14.304 -18.756 1.00 6.95 84 LEU A CA 1
ATOM 674 C C . LEU A 1 90 ? 24.824 14.948 -17.830 1.00 6.51 84 LEU A C 1
ATOM 675 O O . LEU A 1 90 ? 25.974 15.153 -18.214 1.00 5.95 84 LEU A O 1
ATOM 680 N N . VAL A 1 91 ? 24.404 15.346 -16.634 1.00 6.85 85 VAL A N 1
ATOM 681 C CA . VAL A 1 91 ? 25.384 15.875 -15.679 1.00 6.71 85 VAL A CA 1
ATOM 682 C C . VAL A 1 91 ? 26.350 14.778 -15.222 1.00 6.07 85 VAL A C 1
ATOM 683 O O . VAL A 1 91 ? 27.561 14.997 -15.122 1.00 7.41 85 VAL A O 1
ATOM 687 N N . ALA A 1 92 ? 25.794 13.621 -14.907 1.00 7.16 86 ALA A N 1
ATOM 688 C CA . ALA A 1 92 ? 26.566 12.452 -14.443 1.00 7.74 86 ALA A CA 1
ATOM 689 C C . ALA A 1 92 ? 27.548 11.931 -15.505 1.00 7.66 86 ALA A C 1
ATOM 690 O O . ALA A 1 92 ? 28.557 11.353 -15.158 1.00 8.57 86 ALA A O 1
ATOM 692 N N . THR A 1 93 ? 27.263 12.172 -16.784 1.00 7.94 87 THR A N 1
ATOM 693 C CA . THR A 1 93 ? 28.176 11.779 -17.867 1.00 8.30 87 THR A CA 1
ATOM 694 C C . THR A 1 93 ? 29.033 12.956 -18.371 1.00 9.92 87 THR A C 1
ATOM 695 O O . THR A 1 93 ? 29.733 12.845 -19.387 1.00 7.70 87 THR A O 1
ATOM 699 N N . LYS A 1 94 ? 28.999 14.063 -17.622 1.00 9.08 88 LYS A N 1
ATOM 700 C CA . LYS A 1 94 ? 29.842 15.242 -17.877 1.00 8.96 88 LYS A CA 1
ATOM 701 C C . LYS A 1 94 ? 29.574 15.909 -19.207 1.00 9.47 88 LYS A C 1
ATOM 702 O O . LYS A 1 94 ? 30.470 16.543 -19.812 1.00 8.07 88 LYS A O 1
ATOM 708 N N . GLU A 1 95 ? 28.334 15.759 -19.661 1.00 9.61 89 GLU A N 1
ATOM 709 C CA . GLU A 1 95 ? 27.889 16.411 -20.869 1.00 11.53 89 GLU A CA 1
ATOM 710 C C . GLU A 1 95 ? 27.240 17.775 -20.588 1.00 11.13 89 GLU A C 1
ATOM 711 O O . GLU A 1 95 ? 27.157 18.596 -21.465 1.00 9.63 89 GLU A O 1
ATOM 717 N N . THR A 1 96 ? 26.824 18.021 -19.346 1.00 11.25 90 THR A N 1
ATOM 718 C CA . THR A 1 96 ? 26.416 19.379 -18.939 1.00 10.99 90 THR A CA 1
ATOM 719 C C . THR A 1 96 ? 26.707 19.551 -17.454 1.00 10.92 90 THR A C 1
ATOM 720 O O . THR A 1 96 ? 27.253 18.657 -16.854 1.00 10.11 90 THR A O 1
ATOM 724 N N . SER A 1 97 ? 26.365 20.701 -16.867 1.00 10.86 91 SER A N 1
ATOM 725 C CA . SER A 1 97 ? 26.651 20.952 -15.468 1.00 10.07 91 SER A CA 1
ATOM 726 C C . SER A 1 97 ? 25.385 21.423 -14.776 1.00 11.04 91 SER A C 1
ATOM 727 O O . SER A 1 97 ? 24.406 21.824 -15.441 1.00 9.56 91 SER A O 1
ATOM 730 N N . PHE A 1 98 ? 25.407 21.380 -13.443 1.00 10.15 92 PHE A N 1
ATOM 731 C CA . PHE A 1 98 ? 24.290 21.920 -12.654 1.00 11.06 92 PHE A CA 1
ATOM 732 C C . PHE A 1 98 ? 24.137 23.407 -12.953 1.00 10.65 92 PHE A C 1
ATOM 733 O O . PHE A 1 98 ? 23.037 23.855 -13.173 1.00 10.31 92 PHE A O 1
ATOM 741 N N . ALA A 1 99 ? 25.255 24.142 -13.007 1.00 10.76 93 ALA A N 1
ATOM 742 C CA . ALA A 1 99 ? 25.265 25.575 -13.360 1.00 10.63 93 ALA A CA 1
ATOM 743 C C . ALA A 1 99 ? 24.526 25.878 -14.656 1.00 11.48 93 ALA A C 1
ATOM 744 O O . ALA A 1 99 ? 23.707 26.798 -14.704 1.00 10.85 93 ALA A O 1
ATOM 746 N N . ALA A 1 100 ? 24.794 25.099 -15.705 1.00 9.98 94 ALA A N 1
ATOM 747 C CA . ALA A 1 100 ? 24.122 25.305 -16.982 1.00 10.39 94 ALA A CA 1
ATOM 748 C C . ALA A 1 100 ? 22.632 25.019 -16.899 1.00 10.42 94 ALA A C 1
ATOM 749 O O . ALA A 1 100 ? 21.825 25.729 -17.488 1.00 9.67 94 ALA A O 1
ATOM 751 N N . LEU A 1 101 ? 22.259 23.971 -16.168 1.00 10.06 95 LEU A N 1
ATOM 752 C CA . LEU A 1 101 ? 20.849 23.617 -16.039 1.00 9.93 95 LEU A CA 1
ATOM 753 C C . LEU A 1 101 ? 20.101 24.712 -15.253 1.00 10.63 95 LEU A C 1
ATOM 754 O O . LEU A 1 101 ? 18.972 25.083 -15.590 1.00 10.82 95 LEU A O 1
ATOM 759 N N . ILE A 1 102 ? 20.734 25.225 -14.202 1.00 9.93 96 ILE A N 1
ATOM 760 C CA . ILE A 1 102 ? 20.180 26.407 -13.507 1.00 11.07 96 ILE A CA 1
ATOM 761 C C . ILE A 1 102 ? 20.022 27.621 -14.423 1.00 10.68 96 ILE A C 1
ATOM 762 O O . ILE A 1 102 ? 18.959 28.269 -14.442 1.00 10.12 96 ILE A O 1
ATOM 767 N N . GLU A 1 103 ? 21.046 27.914 -15.220 1.00 11.15 97 GLU A N 1
ATOM 768 C CA . GLU A 1 103 ? 20.935 29.044 -16.149 1.00 13.07 97 GLU A CA 1
ATOM 769 C C . GLU A 1 103 ? 19.772 28.906 -17.124 1.00 12.73 97 GLU A C 1
ATOM 770 O O . GLU A 1 103 ? 19.163 29.898 -17.507 1.00 11.59 97 GLU A O 1
ATOM 776 N N . GLN A 1 104 ? 19.452 27.667 -17.492 1.00 11.92 98 GLN A N 1
ATOM 777 C CA . GLN A 1 104 ? 18.400 27.375 -18.442 1.00 12.20 98 GLN A CA 1
ATOM 778 C C . GLN A 1 104 ? 17.020 27.191 -17.796 1.00 11.05 98 GLN A C 1
ATOM 779 O O . GLN A 1 104 ? 16.047 26.967 -18.490 1.00 10.89 98 GLN A O 1
ATOM 785 N N . GLY A 1 105 ? 16.935 27.271 -16.473 1.00 10.22 99 GLY A N 1
ATOM 786 C CA . GLY A 1 105 ? 15.666 27.084 -15.776 1.00 8.14 99 GLY A CA 1
ATOM 787 C C . GLY A 1 105 ? 15.150 25.662 -15.724 1.00 8.66 99 GLY A C 1
ATOM 788 O O . GLY A 1 105 ? 13.950 25.447 -15.543 1.00 9.27 99 GLY A O 1
ATOM 789 N N . LYS A 1 106 ? 16.034 24.677 -15.871 1.00 7.04 100 LYS A N 1
ATOM 790 C CA . LYS A 1 106 ? 15.580 23.295 -16.050 1.00 7.66 100 LYS A CA 1
ATOM 791 C C . LYS A 1 106 ? 15.403 22.511 -14.753 1.00 6.58 100 LYS A C 1
ATOM 792 O O . LYS A 1 106 ? 14.858 21.412 -14.758 1.00 7.20 100 LYS A O 1
ATOM 798 N N . VAL A 1 107 ? 15.872 23.073 -13.652 1.00 6.35 101 VAL A N 1
ATOM 799 C CA . VAL A 1 107 ? 15.850 22.369 -12.362 1.00 7.82 101 VAL A CA 1
ATOM 800 C C . VAL A 1 107 ? 15.239 23.263 -11.270 1.00 8.11 101 VAL A C 1
ATOM 801 O O . VAL A 1 107 ? 15.218 24.488 -11.407 1.00 7.63 101 VAL A O 1
ATOM 805 N N . ASP A 1 108 ? 14.750 22.641 -10.195 1.00 7.26 102 ASP A N 1
ATOM 806 C CA . ASP A 1 108 ? 14.329 23.367 -9.011 1.00 7.52 102 ASP A CA 1
ATOM 807 C C . ASP A 1 108 ? 15.272 22.988 -7.866 1.00 8.56 102 ASP A C 1
ATOM 808 O O . ASP A 1 108 ? 15.514 21.819 -7.620 1.00 9.57 102 ASP A O 1
ATOM 813 N N . ILE A 1 109 ? 15.825 23.965 -7.159 1.00 6.30 103 ILE A N 1
ATOM 814 C CA . ILE A 1 109 ? 16.737 23.654 -6.062 1.00 7.71 103 ILE A CA 1
ATOM 815 C C . ILE A 1 109 ? 16.217 24.344 -4.802 1.00 8.95 103 ILE A C 1
ATOM 816 O O . ILE A 1 109 ? 15.826 25.535 -4.835 1.00 7.04 103 ILE A O 1
ATOM 821 N N . THR A 1 110 ? 16.158 23.601 -3.710 1.00 7.06 104 THR A N 1
ATOM 822 C CA . THR A 1 110 ? 15.872 24.251 -2.429 1.00 8.23 104 THR A CA 1
ATOM 823 C C . THR A 1 110 ? 17.051 23.980 -1.520 1.00 8.44 104 THR A C 1
ATOM 824 O O . THR A 1 110 ? 17.872 23.100 -1.815 1.00 8.10 104 THR A O 1
ATOM 828 N N . GLY A 1 111 ? 17.148 24.733 -0.426 1.00 7.13 105 GLY A N 1
ATOM 829 C CA . GLY A 1 111 ? 18.298 24.629 0.440 1.00 7.27 105 GLY A CA 1
ATOM 830 C C . GLY A 1 111 ? 19.475 25.434 -0.113 1.00 9.24 105 GLY A C 1
ATOM 831 O O . GLY A 1 111 ? 19.295 26.494 -0.751 1.00 9.24 105 GLY A O 1
ATOM 832 N N . ASN A 1 112 ? 20.675 24.929 0.130 1.00 5.72 106 ASN A N 1
ATOM 833 C CA . ASN A 1 112 ? 21.889 25.601 -0.267 1.00 8.15 106 ASN A CA 1
ATOM 834 C C . ASN A 1 112 ? 22.266 25.314 -1.727 1.00 7.81 106 ASN A C 1
ATOM 835 O O . ASN A 1 112 ? 22.932 24.318 -2.010 1.00 7.31 106 ASN A O 1
ATOM 840 N N . LYS A 1 113 ? 21.839 26.189 -2.627 1.00 6.90 107 LYS A N 1
ATOM 841 C CA . LYS A 1 113 ? 22.190 26.105 -4.037 1.00 10.03 107 LYS A CA 1
ATOM 842 C C . LYS A 1 113 ? 23.703 25.945 -4.280 1.00 9.90 107 LYS A C 1
ATOM 843 O O . LYS A 1 113 ? 24.100 25.248 -5.214 1.00 7.86 107 LYS A O 1
ATOM 849 N N . GLN A 1 114 ? 24.531 26.600 -3.454 1.00 10.18 108 GLN A N 1
ATOM 850 C CA . GLN A 1 114 ? 26.005 26.566 -3.610 1.00 12.35 108 GLN A CA 1
ATOM 851 C C . GLN A 1 114 ? 26.579 25.146 -3.509 1.00 10.24 108 GLN A C 1
ATOM 852 O O . GLN A 1 114 ? 27.608 24.845 -4.113 1.00 8.68 108 GLN A O 1
ATOM 858 N N . ALA A 1 115 ? 25.913 24.266 -2.755 1.00 8.85 109 ALA A N 1
ATOM 859 C CA . ALA A 1 115 ? 26.347 22.870 -2.665 1.00 9.14 109 ALA A CA 1
ATOM 860 C C . ALA A 1 115 ? 26.369 22.183 -4.052 1.00 9.66 109 ALA A C 1
ATOM 861 O O . ALA A 1 115 ? 27.272 21.399 -4.339 1.00 8.70 109 ALA A O 1
ATOM 863 N N . PHE A 1 116 ? 25.375 22.461 -4.897 1.00 8.99 110 PHE A N 1
ATOM 864 C CA . PHE A 1 116 ? 25.364 21.859 -6.239 1.00 8.97 110 PHE A CA 1
ATOM 865 C C . PHE A 1 116 ? 26.451 22.484 -7.146 1.00 9.93 110 PHE A C 1
ATOM 866 O O . PHE A 1 116 ? 27.066 21.788 -7.958 1.00 8.87 110 PHE A O 1
ATOM 874 N N . LEU A 1 117 ? 26.674 23.792 -7.019 1.00 8.69 111 LEU A N 1
ATOM 875 C CA . LEU A 1 117 ? 27.714 24.459 -7.801 1.00 10.34 111 LEU A CA 1
ATOM 876 C C . LEU A 1 117 ? 29.095 23.961 -7.380 1.00 10.22 111 LEU A C 1
ATOM 877 O O . LEU A 1 117 ? 29.981 23.749 -8.224 1.00 9.73 111 LEU A O 1
ATOM 882 N N . THR A 1 118 ? 29.286 23.762 -6.076 1.00 8.83 112 THR A N 1
ATOM 883 C CA . THR A 1 118 ? 30.540 23.171 -5.585 1.00 9.38 112 THR A CA 1
ATOM 884 C C . THR A 1 118 ? 30.710 21.696 -6.030 1.00 9.79 112 THR A C 1
ATOM 885 O 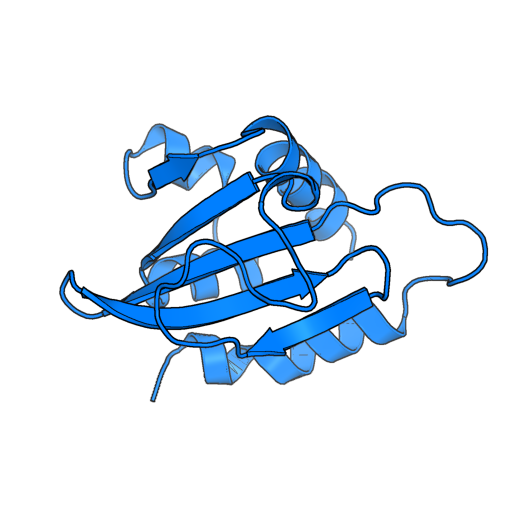O . THR A 1 118 ? 31.805 21.269 -6.364 1.00 8.20 112 THR A O 1
ATOM 889 N N . LEU A 1 119 ? 29.633 20.925 -5.998 1.00 9.11 113 LEU A N 1
ATOM 890 C CA . LEU A 1 119 ? 29.661 19.576 -6.548 1.00 10.99 113 LEU A CA 1
ATOM 891 C C . LEU A 1 119 ? 30.102 19.568 -8.034 1.00 9.50 113 LEU A C 1
ATOM 892 O O . LEU A 1 119 ? 30.927 18.764 -8.395 1.00 10.89 113 LEU A O 1
ATOM 897 N N . ASP A 1 120 ? 29.596 20.476 -8.868 1.00 10.58 114 ASP A N 1
ATOM 898 C CA . ASP A 1 120 ? 30.098 20.606 -10.255 1.00 10.60 114 ASP A CA 1
ATOM 899 C C . ASP A 1 120 ? 31.635 20.617 -10.236 1.00 12.16 114 ASP A C 1
ATOM 900 O O . ASP A 1 120 ? 32.289 19.885 -10.991 1.00 13.30 114 ASP A O 1
ATOM 905 N N . GLU A 1 121 ? 32.215 21.469 -9.399 1.00 11.17 115 GLU A N 1
ATOM 906 C CA . GLU A 1 121 ? 33.660 21.681 -9.429 1.00 14.39 115 GLU A CA 1
ATOM 907 C C . GLU A 1 121 ? 34.414 20.471 -8.918 1.00 13.09 115 GLU A C 1
ATOM 908 O O . GLU A 1 121 ? 35.423 20.107 -9.480 1.00 13.92 115 GLU A O 1
ATOM 914 N N . LYS A 1 122 ? 33.928 19.839 -7.858 1.00 11.61 116 LYS A N 1
ATOM 915 C CA . LYS A 1 122 ? 34.607 18.642 -7.342 1.00 12.04 116 LYS A CA 1
ATOM 916 C C . LYS A 1 122 ? 34.504 17.453 -8.311 1.00 11.76 116 LYS A C 1
ATOM 917 O O . LYS A 1 122 ? 35.450 16.696 -8.493 1.00 12.69 116 LYS A O 1
ATOM 923 N N . PHE A 1 123 ? 33.339 17.281 -8.912 1.00 10.56 117 PHE A N 1
ATOM 924 C CA . PHE A 1 123 ? 33.063 16.132 -9.765 1.00 10.65 117 PHE A CA 1
ATOM 925 C C . PHE A 1 123 ? 33.906 16.164 -11.055 1.00 11.70 117 PHE A C 1
ATOM 926 O O . PHE A 1 123 ? 34.305 15.123 -11.591 1.00 9.12 117 PHE A O 1
ATOM 934 N N . ARG A 1 124 ? 34.206 17.362 -11.550 1.00 13.22 118 ARG A N 1
ATOM 935 C CA . ARG A 1 124 ? 34.888 17.441 -12.831 1.00 16.04 118 ARG A CA 1
ATOM 936 C C . ARG A 1 124 ? 36.272 16.800 -12.806 1.00 16.41 118 ARG A C 1
ATOM 937 O O . ARG A 1 124 ? 36.745 16.326 -13.821 1.00 15.74 118 ARG A O 1
ATOM 945 N N . ASN A 1 125 ? 36.889 16.763 -11.633 1.00 16.58 119 ASN A N 1
ATOM 946 C CA . ASN A 1 125 ? 38.198 16.157 -11.460 1.00 18.50 119 ASN A CA 1
ATOM 947 C C . ASN A 1 125 ? 38.160 14.656 -11.091 1.00 16.96 119 ASN A C 1
ATOM 948 O O . ASN A 1 125 ? 39.208 14.060 -10.882 1.00 16.75 119 ASN A O 1
ATOM 953 N N . LYS A 1 126 ? 36.971 14.042 -11.054 1.00 14.69 120 LYS A N 1
ATOM 954 C CA . LYS A 1 126 ? 36.813 12.662 -10.547 1.00 15.28 120 LYS A CA 1
ATOM 955 C C . LYS A 1 126 ? 36.354 11.617 -11.572 1.00 14.85 120 LYS A C 1
ATOM 956 O O . LYS A 1 126 ? 35.451 11.917 -12.369 1.00 15.05 120 LYS A O 1
#

Sequence (119 aa):
ALKTDQILDKLNEKLAQVDRSKRSFTVILFVHLRQEGKVVRSVVLDFNDLKISEIELAVTSTADYPAERIDASITIDDNDFYLVATKETSFAALIEQGKVDITGNKQAFLTLDEKFRNK

Secondary structure (DSSP, 8-state):
--GGGGTHHHHHHHHHTS-SSS-----EEEEEEEETTEEEEEEEEETTTTEEEEESTT-S--SSS-GGG--EEEEEEHHHHHHHHTTSS-HHHHHHTT--EEEE-HHHHHHHHHHHHT-

B-factor: mean 14.13, std 7.33, range [4.51, 48.13]